Protein AF-A0A6F9ASM6-F1 (afdb_monomer_lite)

pLDDT: mean 94.68, std 4.52, range [62.25, 98.0]

Foldseek 3Di:
DDVLQVVVVVLCVLVLDPPPDPCNDPPHDSVVVLVVCQQLLSLQVSVCSVPNPLDDNVQADPCCVLPPVRSLSNNVSSLVSCCPVVVDDPVVDDHSVVSND

Secondary structure (DSSP, 8-state):
--HHHHHHHHHHHTTSS-TT-GGGSTT--HHHHHHHHTTSHHHHHHHHHHSTTSS-TTTS-S--TT-HHHHHHHHHHHHHHHHHTT---GGGSPPHHHHH-

Sequence (101 aa):
MEYWRQCALWLISCKVLPPNHRVTGDSAQVFDLAQTLRDGVLLCQLLNNLKPHTINLKEINLRPQMSQFLCLKNIRTFLYSCCEVFGMKKTDLFEAFDLFD

Radius of gyration: 13.33 Å; chains: 1; bounding box: 30×27×34 Å

Structure (mmCIF, N/CA/C/O backbone):
data_AF-A0A6F9ASM6-F1
#
_entry.id   AF-A0A6F9ASM6-F1
#
loop_
_atom_site.group_PDB
_atom_site.id
_atom_site.type_symbol
_atom_site.label_atom_id
_atom_site.label_alt_id
_atom_site.label_comp_id
_atom_site.label_asym_id
_atom_site.label_entity_id
_atom_site.label_seq_id
_atom_site.pdbx_PDB_ins_code
_atom_site.Cartn_x
_atom_site.Cartn_y
_atom_site.Cartn_z
_atom_site.occupancy
_atom_site.B_iso_or_equiv
_atom_site.auth_seq_id
_atom_site.auth_comp_id
_atom_site.auth_asym_id
_atom_site.auth_atom_id
_atom_site.pdbx_PDB_model_num
ATOM 1 N N . MET A 1 1 ? -4.731 -10.008 -19.736 1.00 62.25 1 MET A N 1
ATOM 2 C CA . MET A 1 1 ? -4.319 -8.817 -18.963 1.00 62.25 1 MET A CA 1
ATOM 3 C C . MET A 1 1 ? -4.229 -9.228 -17.509 1.00 62.25 1 MET A C 1
ATOM 5 O O . MET A 1 1 ? -5.195 -9.776 -17.002 1.00 62.25 1 MET A O 1
ATOM 9 N N . GLU A 1 2 ? -3.083 -9.036 -16.866 1.00 87.12 2 GLU A N 1
ATOM 10 C CA . GLU A 1 2 ? -2.901 -9.422 -15.465 1.00 87.12 2 GLU A CA 1
ATOM 11 C C . GLU A 1 2 ? -3.401 -8.296 -14.549 1.00 87.12 2 GLU A C 1
ATOM 13 O O . GLU A 1 2 ? -2.922 -7.164 -14.646 1.00 87.12 2 GLU A O 1
ATOM 18 N N . TYR A 1 3 ? -4.360 -8.585 -13.662 1.00 94.50 3 TYR A N 1
ATOM 19 C CA . TYR A 1 3 ? -4.972 -7.576 -12.783 1.00 94.50 3 TYR A CA 1
ATOM 20 C C . TYR A 1 3 ? -3.951 -6.833 -11.912 1.00 94.50 3 TYR A C 1
ATOM 22 O O . TYR A 1 3 ? -4.097 -5.636 -11.672 1.00 94.50 3 TYR A O 1
ATOM 30 N N . TRP A 1 4 ? -2.874 -7.503 -11.495 1.00 95.56 4 TRP A N 1
ATOM 31 C CA . TRP A 1 4 ? -1.823 -6.884 -10.687 1.00 95.56 4 TRP A CA 1
ATOM 32 C C . TRP A 1 4 ? -1.082 -5.763 -11.440 1.00 95.56 4 TRP A C 1
ATOM 34 O O . TRP A 1 4 ? -0.717 -4.761 -10.828 1.00 95.56 4 TRP A O 1
ATOM 44 N N . ARG A 1 5 ? -0.931 -5.862 -12.772 1.00 95.19 5 ARG A N 1
ATOM 45 C CA . ARG A 1 5 ? -0.327 -4.792 -13.588 1.00 95.19 5 ARG A CA 1
ATOM 46 C C . ARG A 1 5 ? -1.233 -3.568 -13.662 1.00 95.19 5 ARG A C 1
ATOM 48 O O . ARG A 1 5 ? -0.759 -2.442 -13.545 1.00 95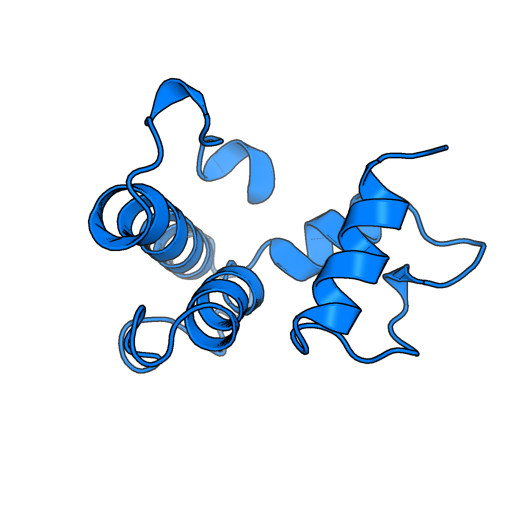.19 5 ARG A O 1
ATOM 55 N N . GLN A 1 6 ? -2.543 -3.776 -13.803 1.00 95.88 6 GLN A N 1
ATOM 56 C CA . GLN A 1 6 ? -3.516 -2.679 -13.749 1.00 95.88 6 GLN A CA 1
ATOM 57 C C . GLN A 1 6 ? -3.527 -2.018 -12.364 1.00 95.88 6 GLN A C 1
ATOM 59 O O . GLN A 1 6 ? -3.543 -0.793 -12.272 1.00 95.88 6 GLN A O 1
ATOM 64 N N . CYS A 1 7 ? -3.437 -2.818 -11.297 1.00 96.56 7 CYS A N 1
ATOM 65 C CA . CYS A 1 7 ? -3.301 -2.322 -9.929 1.00 96.56 7 CYS A CA 1
ATOM 66 C C . CYS A 1 7 ? -2.044 -1.451 -9.763 1.00 96.56 7 CYS A C 1
ATOM 68 O O . CYS A 1 7 ? -2.135 -0.335 -9.256 1.00 96.56 7 CYS A O 1
ATOM 70 N N . ALA A 1 8 ? -0.888 -1.896 -10.266 1.00 96.31 8 ALA A N 1
ATOM 71 C CA . ALA A 1 8 ? 0.349 -1.116 -10.221 1.00 96.31 8 ALA A CA 1
ATOM 72 C C . ALA A 1 8 ? 0.213 0.252 -10.922 1.00 96.31 8 ALA A C 1
ATOM 74 O O . ALA A 1 8 ? 0.625 1.274 -10.371 1.00 96.31 8 ALA A O 1
ATOM 75 N N . LEU A 1 9 ? -0.421 0.296 -12.099 1.00 95.94 9 LEU A N 1
ATOM 76 C CA . LEU A 1 9 ? -0.690 1.548 -12.820 1.00 95.94 9 LEU A CA 1
ATOM 77 C C . LEU A 1 9 ? -1.660 2.469 -12.066 1.00 95.94 9 LEU A C 1
ATOM 79 O O . LEU A 1 9 ? -1.487 3.692 -12.051 1.00 95.94 9 LEU A O 1
ATOM 83 N N . TRP A 1 10 ? -2.669 1.895 -11.412 1.00 97.12 10 TRP A N 1
ATOM 84 C CA . TRP A 1 10 ? -3.597 2.654 -10.580 1.00 97.12 10 TRP A CA 1
ATOM 85 C C . TRP A 1 10 ? -2.898 3.257 -9.354 1.00 97.12 10 TRP A C 1
ATOM 87 O O . TRP A 1 10 ? -3.070 4.442 -9.083 1.00 97.12 10 TRP A O 1
ATOM 97 N N . LEU A 1 11 ? -2.014 2.511 -8.684 1.00 97.50 11 LEU A N 1
ATOM 98 C CA . LEU A 1 11 ? -1.210 3.025 -7.565 1.00 97.50 11 LEU A CA 1
ATOM 99 C C . LEU A 1 11 ? -0.310 4.205 -7.968 1.00 97.50 11 LEU A C 1
ATOM 101 O O . LEU A 1 11 ? -0.113 5.131 -7.176 1.00 97.50 11 LEU A O 1
ATOM 105 N N . ILE A 1 12 ? 0.204 4.211 -9.202 1.00 97.00 12 ILE A N 1
ATOM 106 C CA . ILE A 1 12 ? 0.956 5.349 -9.757 1.00 97.00 12 ILE A CA 1
ATOM 107 C C . ILE A 1 12 ? 0.037 6.551 -9.967 1.00 97.00 12 ILE A C 1
ATOM 109 O O . ILE A 1 12 ? 0.372 7.670 -9.578 1.00 97.00 12 ILE A O 1
ATOM 113 N N . SER A 1 13 ? -1.154 6.321 -10.522 1.00 97.19 13 SER A N 1
ATOM 114 C CA . SER A 1 13 ? -2.164 7.367 -10.727 1.00 97.19 13 SER A CA 1
ATOM 115 C C . SER A 1 13 ? -2.639 7.971 -9.396 1.00 97.19 13 SER A C 1
ATOM 117 O O . SER A 1 13 ? -2.857 9.178 -9.298 1.00 97.19 13 SER A O 1
ATOM 119 N N . CYS A 1 14 ? -2.698 7.159 -8.338 1.00 97.25 14 CYS A N 1
ATOM 120 C CA . CYS A 1 14 ? -2.950 7.582 -6.962 1.00 97.25 14 CYS A CA 1
ATOM 121 C C . CYS A 1 14 ? -1.740 8.238 -6.276 1.00 97.25 14 CYS A C 1
ATOM 123 O O . CYS A 1 14 ? -1.838 8.565 -5.095 1.00 97.25 14 CYS A O 1
ATOM 125 N N . LYS A 1 15 ? -0.611 8.444 -6.969 1.00 96.62 15 LYS A N 1
ATOM 126 C CA . LYS A 1 15 ? 0.621 9.063 -6.440 1.00 96.62 15 LYS A CA 1
ATOM 127 C C . LYS A 1 15 ? 1.234 8.317 -5.245 1.00 96.62 15 LYS A C 1
ATOM 129 O O . LYS A 1 15 ? 1.872 8.932 -4.395 1.00 96.62 15 LYS A O 1
ATOM 134 N N . VAL A 1 16 ? 1.020 7.004 -5.165 1.00 96.19 16 VAL A N 1
ATOM 135 C CA . VAL A 1 16 ? 1.603 6.132 -4.127 1.00 96.19 16 VAL A CA 1
ATOM 136 C C . VAL A 1 16 ? 2.936 5.555 -4.595 1.00 96.19 16 VAL A C 1
ATOM 138 O O . VAL A 1 16 ? 3.867 5.410 -3.809 1.00 96.19 16 VAL A O 1
ATOM 141 N N . LEU A 1 17 ? 3.042 5.261 -5.893 1.00 96.19 17 LEU A N 1
ATOM 142 C CA . LEU A 1 17 ? 4.261 4.773 -6.531 1.00 96.19 17 LEU A CA 1
ATOM 143 C C . LEU A 1 17 ? 4.752 5.761 -7.596 1.00 96.19 17 LEU A C 1
ATOM 145 O O . LEU A 1 17 ? 3.934 6.379 -8.281 1.00 96.19 17 LEU A O 1
ATOM 149 N N . PRO A 1 18 ? 6.074 5.909 -7.782 1.00 95.25 18 PRO A N 1
ATOM 150 C CA . PRO A 1 18 ? 6.604 6.685 -8.893 1.00 95.25 18 PRO A CA 1
ATOM 151 C C . PRO A 1 18 ? 6.377 5.958 -10.236 1.00 95.25 18 PRO A C 1
ATOM 153 O O . PRO A 1 18 ? 6.385 4.727 -10.269 1.00 95.25 18 PRO A O 1
ATOM 156 N N . PRO A 1 19 ? 6.253 6.678 -11.368 1.00 92.56 19 PRO A N 1
ATOM 157 C CA . PRO A 1 19 ? 6.053 6.061 -12.687 1.00 92.56 19 PRO A CA 1
ATOM 158 C C . PRO A 1 19 ? 7.151 5.067 -13.100 1.00 92.56 19 PRO A C 1
ATOM 160 O O . PRO A 1 19 ? 6.872 4.053 -13.735 1.00 92.56 19 PRO A O 1
ATOM 163 N N . ASN A 1 20 ? 8.391 5.326 -12.676 1.00 92.56 20 ASN A N 1
ATOM 164 C CA . ASN A 1 20 ? 9.566 4.500 -12.979 1.00 92.56 20 ASN A CA 1
ATOM 165 C C . ASN A 1 20 ? 9.845 3.444 -11.890 1.00 92.56 20 ASN A C 1
ATOM 167 O O . ASN A 1 20 ? 10.988 3.034 -11.695 1.00 92.56 20 ASN A O 1
ATOM 171 N N . HIS A 1 21 ? 8.835 3.061 -11.103 1.00 94.75 21 HIS A N 1
ATOM 172 C CA . HIS A 1 21 ? 8.998 2.061 -10.050 1.00 94.75 21 HIS A CA 1
ATOM 173 C C . HIS A 1 21 ? 9.255 0.667 -10.640 1.00 94.75 21 HIS A C 1
ATOM 175 O O . HIS A 1 21 ? 8.643 0.296 -11.631 1.00 94.75 21 HIS A O 1
ATOM 181 N N . ARG A 1 22 ? 10.071 -0.168 -9.981 1.00 93.62 22 ARG A N 1
ATOM 182 C CA . ARG A 1 22 ? 10.434 -1.520 -10.468 1.00 93.62 22 ARG A CA 1
ATOM 183 C C . ARG A 1 22 ? 9.247 -2.411 -10.870 1.00 93.62 22 ARG A C 1
ATOM 185 O O . ARG A 1 22 ? 9.399 -3.266 -11.728 1.00 93.62 22 ARG A O 1
ATOM 192 N N . VAL A 1 23 ? 8.072 -2.194 -10.273 1.00 94.62 23 VAL A N 1
ATOM 193 C CA . VAL A 1 23 ? 6.843 -2.970 -10.535 1.00 94.62 23 VAL A CA 1
ATOM 194 C C . VAL A 1 23 ? 6.227 -2.696 -11.912 1.00 94.62 23 VAL A C 1
ATOM 196 O O . VAL A 1 23 ? 5.345 -3.438 -12.329 1.00 94.62 23 VAL A O 1
ATOM 199 N N . THR A 1 24 ? 6.655 -1.636 -12.6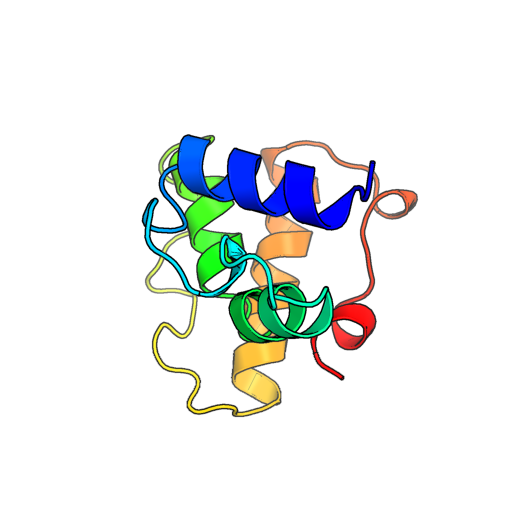08 1.00 92.44 24 THR A N 1
ATOM 200 C CA . THR A 1 24 ? 6.235 -1.345 -13.988 1.00 92.44 24 THR A CA 1
ATOM 201 C C . THR A 1 24 ? 7.166 -1.942 -15.035 1.00 92.44 24 THR A C 1
ATOM 203 O O . THR A 1 24 ? 6.845 -1.882 -16.218 1.00 92.44 24 THR A O 1
ATOM 206 N N . GLY A 1 25 ? 8.294 -2.530 -14.622 1.00 91.88 25 GLY A N 1
ATOM 207 C CA . GLY A 1 25 ? 9.231 -3.172 -15.537 1.00 91.88 25 GLY A CA 1
ATOM 208 C C . GLY A 1 25 ? 8.624 -4.388 -16.239 1.00 91.88 25 GLY A C 1
ATOM 209 O O . GLY A 1 25 ? 7.750 -5.074 -15.705 1.00 91.88 25 GLY A O 1
ATOM 210 N N . ASP A 1 26 ? 9.124 -4.699 -17.434 1.00 91.31 26 ASP A N 1
ATOM 211 C CA . ASP A 1 26 ? 8.636 -5.840 -18.217 1.00 91.31 26 ASP A CA 1
ATOM 212 C C . ASP A 1 26 ? 8.834 -7.171 -17.478 1.00 91.31 26 ASP A C 1
ATOM 214 O O . ASP A 1 26 ? 7.941 -8.021 -17.479 1.00 91.31 26 ASP A O 1
ATOM 218 N N . SER A 1 27 ? 9.959 -7.304 -16.767 1.00 93.62 27 SER A N 1
ATOM 219 C CA . SER A 1 27 ? 10.317 -8.472 -15.955 1.00 93.62 27 SER A CA 1
ATOM 220 C C . SER A 1 27 ? 9.678 -8.499 -14.563 1.00 93.62 27 SER A C 1
ATOM 222 O O . SER A 1 27 ? 9.969 -9.414 -13.796 1.00 93.62 27 SER A O 1
ATOM 224 N N . ALA A 1 28 ? 8.871 -7.497 -14.202 1.00 95.50 28 ALA A N 1
ATOM 225 C CA . ALA A 1 28 ? 8.240 -7.446 -12.891 1.00 95.50 28 ALA A CA 1
ATOM 226 C C . ALA A 1 28 ? 7.221 -8.577 -12.727 1.00 95.50 28 ALA A C 1
ATOM 228 O O . ALA A 1 28 ? 6.503 -8.944 -13.664 1.00 95.50 28 ALA A O 1
ATOM 229 N N . GLN A 1 29 ? 7.137 -9.097 -11.508 1.00 95.69 29 GLN A N 1
ATOM 230 C CA . GLN A 1 29 ? 6.200 -10.138 -11.122 1.00 95.69 29 GLN A CA 1
ATOM 231 C C . GLN A 1 29 ? 5.218 -9.613 -10.072 1.00 95.69 29 GLN A C 1
ATOM 233 O O . GLN A 1 29 ? 5.473 -8.632 -9.373 1.00 95.69 29 GLN A O 1
ATOM 238 N N . VAL A 1 30 ? 4.103 -10.326 -9.894 1.00 94.81 30 VAL A N 1
ATOM 239 C CA . VAL A 1 30 ? 3.125 -10.027 -8.833 1.00 94.81 30 VAL A CA 1
ATOM 240 C C . VAL A 1 30 ? 3.774 -9.967 -7.444 1.00 94.81 30 VAL A C 1
ATOM 242 O O . VAL A 1 30 ? 3.383 -9.152 -6.610 1.00 94.81 30 VAL A O 1
ATOM 245 N N . PHE A 1 31 ? 4.817 -10.772 -7.221 1.00 95.06 31 PHE A N 1
ATOM 246 C CA . PHE A 1 31 ? 5.577 -10.782 -5.977 1.00 95.06 31 PHE A CA 1
ATOM 247 C C . PHE A 1 31 ? 6.281 -9.447 -5.706 1.00 95.06 31 PHE A C 1
ATOM 249 O O . PHE A 1 31 ? 6.294 -8.997 -4.564 1.00 95.06 31 PHE A O 1
ATOM 256 N N . ASP A 1 32 ? 6.798 -8.758 -6.728 1.00 96.06 32 ASP A N 1
ATOM 257 C CA . ASP A 1 32 ? 7.434 -7.446 -6.552 1.00 96.06 32 ASP A CA 1
ATOM 258 C C . ASP A 1 32 ? 6.441 -6.403 -6.038 1.00 96.06 32 ASP A C 1
ATOM 260 O O . ASP A 1 32 ? 6.781 -5.589 -5.174 1.00 96.06 32 ASP A O 1
ATOM 264 N N . LEU A 1 33 ? 5.206 -6.442 -6.555 1.00 96.50 33 LEU A N 1
ATOM 265 C CA . LEU A 1 33 ? 4.119 -5.583 -6.095 1.00 96.50 33 LEU A CA 1
ATOM 266 C C . LEU A 1 33 ? 3.719 -5.930 -4.658 1.00 96.50 33 LEU A C 1
ATOM 268 O O . LEU A 1 33 ? 3.620 -5.028 -3.827 1.00 96.50 33 LEU A O 1
ATOM 272 N N . ALA A 1 34 ? 3.541 -7.219 -4.357 1.00 96.19 34 ALA A N 1
ATOM 273 C CA . ALA A 1 34 ? 3.219 -7.682 -3.011 1.00 96.19 34 ALA A CA 1
ATOM 274 C C . ALA A 1 34 ? 4.287 -7.232 -2.002 1.00 96.19 34 ALA A C 1
ATOM 276 O O . ALA A 1 34 ? 3.951 -6.588 -1.013 1.00 96.19 34 ALA A O 1
ATOM 277 N N . GLN A 1 35 ? 5.577 -7.438 -2.298 1.00 95.19 35 GLN A N 1
ATOM 278 C CA . GLN A 1 35 ? 6.685 -6.990 -1.444 1.00 95.19 35 GLN A CA 1
ATOM 279 C C . GLN A 1 35 ? 6.697 -5.473 -1.238 1.00 95.19 35 GLN A C 1
ATOM 281 O O . GLN A 1 35 ? 7.039 -4.999 -0.160 1.00 95.19 35 GLN A O 1
ATOM 286 N N . THR A 1 36 ? 6.318 -4.701 -2.254 1.00 96.06 36 THR A N 1
ATOM 287 C CA . THR A 1 36 ? 6.222 -3.242 -2.147 1.00 96.06 36 THR A CA 1
ATOM 288 C C . THR A 1 36 ? 5.075 -2.784 -1.239 1.00 96.06 36 THR A C 1
ATOM 290 O O . THR A 1 36 ? 5.194 -1.737 -0.612 1.00 96.06 36 THR A O 1
ATOM 293 N N . LEU A 1 37 ? 3.989 -3.552 -1.126 1.00 97.06 37 LEU A N 1
ATOM 294 C CA . LEU A 1 37 ? 2.842 -3.236 -0.261 1.00 97.06 37 LEU A CA 1
ATOM 295 C C . LEU A 1 37 ? 2.906 -3.912 1.120 1.00 97.06 37 LEU A C 1
ATOM 297 O O . LEU A 1 37 ? 2.165 -3.531 2.026 1.00 97.06 37 LEU A O 1
ATOM 301 N N . ARG A 1 38 ? 3.798 -4.895 1.280 1.00 96.94 38 ARG A N 1
ATOM 302 C CA . ARG A 1 38 ? 3.909 -5.816 2.421 1.00 96.94 38 ARG A CA 1
ATOM 303 C C . ARG A 1 38 ? 4.050 -5.150 3.787 1.00 96.94 38 ARG A C 1
ATOM 305 O O . ARG A 1 38 ? 3.651 -5.716 4.798 1.00 96.94 38 ARG A O 1
ATOM 312 N N . ASP A 1 39 ? 4.637 -3.962 3.848 1.00 95.81 39 ASP A N 1
ATOM 313 C CA . ASP A 1 39 ? 4.847 -3.248 5.108 1.00 95.81 39 ASP A CA 1
ATOM 314 C C . ASP A 1 39 ? 3.646 -2.383 5.544 1.00 95.81 39 ASP A C 1
ATOM 316 O O . ASP A 1 39 ? 3.657 -1.783 6.625 1.00 95.81 39 ASP A O 1
ATOM 320 N N . GLY A 1 40 ? 2.610 -2.312 4.700 1.00 96.62 40 GLY A N 1
ATOM 321 C CA . GLY A 1 40 ? 1.378 -1.562 4.918 1.00 96.62 40 GLY A CA 1
ATOM 322 C C . GLY A 1 40 ? 1.512 -0.036 4.842 1.00 96.62 40 GLY A C 1
ATOM 323 O O . GLY A 1 40 ? 0.497 0.657 4.922 1.00 96.62 40 GLY A O 1
ATOM 324 N N . VAL A 1 41 ? 2.717 0.521 4.671 1.00 96.88 41 VAL A N 1
ATOM 325 C CA . VAL A 1 41 ? 2.933 1.979 4.674 1.00 96.88 41 VAL A CA 1
ATOM 326 C C . VAL A 1 41 ? 2.289 2.616 3.449 1.00 96.88 41 VAL A C 1
ATOM 328 O O . VAL A 1 41 ? 1.522 3.574 3.576 1.00 96.88 41 VAL A O 1
ATOM 331 N N . LEU A 1 42 ? 2.549 2.054 2.268 1.00 96.81 42 LEU A N 1
ATOM 332 C CA . LEU A 1 42 ? 1.993 2.554 1.009 1.00 96.81 42 LEU A CA 1
ATOM 333 C C . LEU A 1 42 ? 0.468 2.423 0.950 1.00 96.81 42 LEU A C 1
ATOM 335 O O . LEU A 1 42 ? -0.202 3.292 0.397 1.00 96.81 42 LEU A O 1
ATOM 339 N N . LEU A 1 43 ? -0.094 1.388 1.576 1.00 97.81 43 LEU A N 1
ATOM 340 C CA . LEU A 1 43 ? -1.542 1.223 1.698 1.00 97.81 43 LEU A CA 1
ATOM 341 C C . LEU A 1 43 ? -2.168 2.337 2.545 1.00 97.81 43 LEU A C 1
ATOM 343 O O . LEU A 1 43 ? -3.191 2.910 2.177 1.00 97.81 43 LEU A O 1
ATOM 347 N N . CYS A 1 44 ? -1.529 2.712 3.653 1.00 97.50 44 CYS A N 1
ATOM 348 C CA . CYS A 1 44 ? -2.003 3.828 4.468 1.00 97.50 44 CYS A CA 1
ATOM 349 C C . CYS A 1 44 ? -1.893 5.171 3.723 1.00 97.50 44 CYS A C 1
ATOM 351 O O . CYS A 1 44 ? -2.784 6.017 3.814 1.00 97.50 44 CYS A O 1
ATOM 353 N N . GLN A 1 45 ? -0.815 5.365 2.957 1.00 96.50 45 GLN A N 1
ATOM 354 C CA . GLN A 1 45 ? -0.634 6.549 2.112 1.00 96.50 45 GLN A CA 1
ATOM 355 C C . GLN A 1 45 ? -1.672 6.623 0.988 1.00 96.50 45 GLN A C 1
ATOM 357 O O . GLN A 1 45 ? -2.198 7.702 0.727 1.00 96.50 45 GLN A O 1
ATOM 362 N N . LEU A 1 46 ? -2.020 5.487 0.378 1.00 97.75 46 LEU A N 1
ATOM 363 C CA . LEU A 1 46 ? -3.068 5.397 -0.635 1.00 97.75 46 LEU A CA 1
ATOM 364 C C . LEU A 1 46 ? -4.381 5.997 -0.131 1.00 97.75 46 LEU A C 1
ATOM 366 O O . LEU A 1 46 ? -4.952 6.857 -0.800 1.00 97.75 46 LEU A O 1
ATOM 370 N N . LEU A 1 47 ? -4.837 5.598 1.060 1.00 97.50 47 LEU A N 1
ATOM 371 C CA . LEU A 1 47 ? -6.092 6.118 1.608 1.00 97.50 47 LEU A CA 1
ATOM 372 C C . LEU A 1 47 ? -6.039 7.629 1.839 1.00 97.50 47 LEU A C 1
ATOM 374 O O . LEU A 1 47 ? -7.009 8.319 1.539 1.00 97.50 47 LEU A O 1
ATOM 378 N N . ASN A 1 48 ? -4.900 8.154 2.295 1.00 96.75 48 ASN A N 1
ATOM 379 C CA . ASN A 1 48 ? -4.703 9.596 2.452 1.00 96.75 48 ASN A CA 1
ATOM 380 C C . ASN A 1 48 ? -4.680 10.358 1.121 1.00 96.75 48 ASN A C 1
ATOM 382 O O . ASN A 1 48 ? -5.126 11.504 1.076 1.00 96.75 48 ASN A O 1
ATOM 386 N N . ASN A 1 49 ? -4.192 9.736 0.047 1.00 96.56 49 ASN A N 1
ATOM 387 C CA . ASN A 1 49 ? -4.212 10.331 -1.288 1.00 96.56 49 ASN A CA 1
ATOM 388 C C . ASN A 1 49 ? -5.622 10.333 -1.895 1.00 96.56 49 ASN A C 1
ATOM 390 O O . ASN A 1 49 ? -5.967 11.261 -2.623 1.00 96.56 49 ASN A O 1
ATOM 394 N N . LEU A 1 50 ? -6.438 9.318 -1.593 1.00 96.44 50 LEU A N 1
ATOM 395 C CA . LEU A 1 50 ? -7.837 9.250 -2.027 1.00 96.44 50 LEU A CA 1
ATOM 396 C C . LEU A 1 50 ? -8.728 10.206 -1.229 1.00 96.44 50 LEU A C 1
ATOM 398 O O . LEU A 1 50 ? -9.586 10.882 -1.794 1.00 96.44 50 LEU A O 1
ATOM 402 N N . LYS A 1 51 ? -8.523 10.266 0.087 1.00 95.81 51 LYS A N 1
ATOM 403 C CA . LYS A 1 51 ? -9.247 11.146 0.998 1.00 95.81 51 LYS A CA 1
ATOM 404 C C . LYS A 1 51 ? -8.274 11.707 2.041 1.00 95.81 51 LYS A C 1
ATOM 406 O O . LYS A 1 51 ? -7.797 10.949 2.892 1.00 95.81 51 LYS A O 1
ATOM 411 N N . PRO A 1 52 ? -7.993 13.023 2.012 1.00 94.94 52 PRO A N 1
ATOM 412 C CA . PRO A 1 52 ? -7.080 13.649 2.958 1.00 94.94 52 PRO A CA 1
ATOM 413 C C . PRO A 1 52 ? -7.463 13.368 4.413 1.00 94.94 52 PRO A C 1
ATOM 415 O O . PRO A 1 52 ? -8.643 13.342 4.756 1.00 94.94 52 PRO A O 1
ATOM 418 N N . HIS A 1 53 ? -6.451 13.201 5.267 1.00 92.50 53 HIS A N 1
ATOM 419 C CA . HIS A 1 53 ? -6.605 12.993 6.713 1.00 92.50 53 HIS A CA 1
ATOM 420 C C . HIS A 1 53 ? -7.381 11.725 7.118 1.00 92.50 53 HIS A C 1
ATOM 422 O O . HIS A 1 53 ? -7.908 11.667 8.226 1.00 92.50 53 HIS A O 1
ATOM 428 N N . THR A 1 54 ? -7.428 10.698 6.263 1.00 95.25 54 THR A N 1
ATOM 429 C CA . THR A 1 54 ? -8.041 9.403 6.612 1.00 95.25 54 THR A CA 1
ATOM 430 C C . THR A 1 54 ? -7.238 8.665 7.684 1.00 95.25 54 THR A C 1
ATOM 432 O O . THR A 1 54 ? -7.808 8.154 8.643 1.00 95.25 54 THR A O 1
ATOM 435 N N . ILE A 1 55 ? -5.914 8.612 7.533 1.00 95.50 55 ILE A N 1
ATOM 436 C CA . ILE A 1 55 ? -5.002 7.975 8.484 1.00 95.50 55 ILE A CA 1
ATOM 437 C C . ILE A 1 55 ? -3.999 9.014 8.970 1.00 95.50 55 ILE A C 1
ATOM 439 O O . ILE A 1 55 ? -3.288 9.645 8.182 1.00 95.50 55 ILE A O 1
ATOM 443 N N . ASN A 1 56 ? -3.879 9.156 10.286 1.00 91.81 56 ASN A N 1
ATOM 444 C CA . ASN A 1 56 ? -2.815 9.944 10.882 1.00 91.81 56 ASN A CA 1
ATOM 445 C C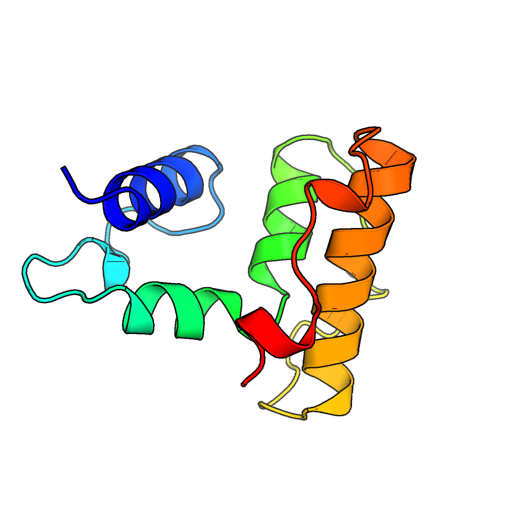 . ASN A 1 56 ? -1.475 9.218 10.693 1.00 91.81 56 ASN A C 1
ATOM 447 O O . ASN A 1 56 ? -1.215 8.194 11.320 1.00 91.81 56 ASN A O 1
ATOM 451 N N . LEU A 1 57 ? -0.588 9.756 9.851 1.00 87.50 57 LEU A N 1
ATOM 452 C CA . LEU A 1 57 ? 0.704 9.121 9.558 1.00 87.50 57 LEU A CA 1
ATOM 453 C C . LEU A 1 57 ? 1.623 8.986 10.790 1.00 87.50 57 LEU A C 1
ATOM 455 O O . LEU A 1 57 ? 2.603 8.252 10.730 1.00 87.50 57 LEU A O 1
ATOM 459 N N . LYS A 1 58 ? 1.311 9.659 11.908 1.00 87.00 58 LYS A N 1
ATOM 460 C CA . LYS A 1 58 ? 2.006 9.473 13.193 1.00 87.00 58 LYS A CA 1
ATOM 461 C C . LYS A 1 58 ? 1.622 8.172 13.909 1.00 87.00 58 LYS A C 1
ATOM 463 O O . LYS A 1 58 ? 2.332 7.755 14.817 1.00 87.00 58 LYS A O 1
ATOM 468 N N . GLU A 1 59 ? 0.507 7.549 13.534 1.00 86.94 59 GLU A N 1
ATOM 469 C CA . GLU A 1 59 ? -0.000 6.316 14.155 1.00 86.94 59 GLU A CA 1
ATOM 470 C C . GLU A 1 59 ? 0.514 5.045 13.465 1.00 86.94 59 GLU A C 1
ATOM 472 O O . GLU A 1 59 ? 0.451 3.955 14.048 1.00 86.94 59 GLU A O 1
ATOM 477 N N . ILE A 1 60 ? 1.063 5.194 12.255 1.00 92.94 60 ILE A N 1
ATOM 478 C CA . ILE A 1 60 ? 1.692 4.116 11.491 1.00 92.94 60 ILE A CA 1
ATOM 479 C C . ILE A 1 60 ? 3.214 4.161 11.627 1.00 92.94 60 ILE A C 1
ATOM 481 O O . ILE A 1 60 ? 3.825 5.201 11.870 1.00 92.94 60 ILE A O 1
ATOM 485 N N . ASN A 1 61 ? 3.848 3.015 11.415 1.00 93.06 61 ASN A N 1
ATOM 486 C CA . ASN A 1 61 ? 5.296 2.892 11.446 1.00 93.06 61 ASN A CA 1
ATOM 487 C C . ASN A 1 61 ? 5.853 3.085 10.037 1.00 93.06 61 ASN A C 1
ATOM 489 O O . ASN A 1 61 ? 5.839 2.149 9.245 1.00 93.06 61 ASN A O 1
ATOM 493 N N . LEU A 1 62 ? 6.371 4.280 9.736 1.00 90.81 62 LEU A N 1
ATOM 494 C CA . LEU A 1 62 ? 6.950 4.612 8.421 1.00 90.81 62 LEU A CA 1
ATOM 495 C C . LEU A 1 62 ? 8.255 3.864 8.109 1.00 90.81 62 LEU A C 1
ATOM 497 O O . LEU A 1 62 ? 8.690 3.823 6.963 1.00 90.81 62 LEU A O 1
ATOM 501 N N . ARG A 1 63 ? 8.915 3.316 9.134 1.00 90.38 63 ARG A N 1
ATOM 502 C CA . ARG A 1 63 ? 10.138 2.516 9.005 1.00 90.38 63 ARG A CA 1
ATOM 503 C C . ARG A 1 63 ? 10.002 1.247 9.842 1.00 90.38 63 ARG A C 1
ATOM 505 O O . ARG A 1 63 ? 10.628 1.151 10.894 1.00 90.38 63 ARG A O 1
ATOM 512 N N . PRO A 1 64 ? 9.174 0.284 9.414 1.00 83.38 64 PRO A N 1
ATOM 513 C CA . PRO A 1 64 ? 8.904 -0.905 10.209 1.00 83.38 64 PRO A CA 1
ATOM 514 C C . PRO A 1 64 ? 10.087 -1.886 10.236 1.00 83.38 64 PRO A C 1
ATOM 516 O O . PRO A 1 64 ? 10.052 -2.824 11.020 1.00 83.38 64 PRO A O 1
ATOM 519 N N . GLN A 1 65 ? 11.134 -1.680 9.418 1.00 88.44 65 GLN A N 1
ATOM 520 C CA . GLN A 1 65 ? 12.349 -2.516 9.367 1.00 88.44 65 GLN A CA 1
ATOM 521 C C . GLN A 1 65 ? 12.044 -4.019 9.219 1.00 88.44 65 GLN A C 1
ATOM 523 O O . GLN A 1 65 ? 12.735 -4.857 9.789 1.00 88.44 65 GLN A O 1
ATOM 528 N N . MET A 1 66 ? 10.979 -4.359 8.481 1.00 80.06 66 MET A N 1
ATOM 529 C CA . MET A 1 66 ? 10.462 -5.730 8.340 1.00 80.06 66 MET A CA 1
ATOM 530 C C . MET A 1 66 ? 10.055 -6.403 9.663 1.00 80.06 66 MET A C 1
ATOM 532 O O . MET A 1 66 ? 9.896 -7.620 9.725 1.00 80.06 66 MET A O 1
ATOM 536 N N . SER A 1 67 ? 9.830 -5.627 10.726 1.00 93.50 67 SER A N 1
ATOM 537 C CA . SER A 1 67 ? 9.238 -6.134 11.958 1.00 93.50 67 SER A CA 1
ATOM 538 C C . SER A 1 67 ? 7.808 -6.590 11.694 1.00 93.50 67 SER A C 1
ATOM 540 O O . SER A 1 67 ? 6.937 -5.777 11.377 1.00 93.50 67 SER A O 1
ATOM 542 N N . GLN A 1 68 ? 7.555 -7.883 11.901 1.00 94.00 68 GLN A N 1
ATOM 543 C CA . GLN A 1 68 ? 6.230 -8.485 11.759 1.00 94.00 68 GLN A CA 1
ATOM 544 C C . GLN A 1 68 ? 5.152 -7.701 12.512 1.00 94.00 68 GLN A C 1
ATOM 546 O O . GLN A 1 68 ? 4.105 -7.384 11.952 1.00 94.00 68 GLN A O 1
ATOM 551 N N . PHE A 1 69 ? 5.420 -7.335 13.767 1.00 95.50 69 PHE A N 1
ATOM 552 C CA . PHE A 1 69 ? 4.464 -6.595 14.587 1.00 95.50 69 PHE A CA 1
ATOM 553 C C . PHE A 1 69 ? 4.126 -5.221 13.986 1.00 95.50 69 PHE A C 1
ATOM 555 O O . PHE A 1 69 ? 2.957 -4.837 13.940 1.00 95.50 69 PHE A O 1
ATOM 562 N N . LEU A 1 70 ? 5.130 -4.489 13.493 1.00 95.94 70 LEU A N 1
ATOM 563 C CA . LEU A 1 70 ? 4.935 -3.146 12.940 1.00 95.94 70 LEU A CA 1
ATOM 564 C C . LEU A 1 70 ? 4.251 -3.183 11.567 1.00 95.94 70 LEU A C 1
ATOM 566 O O . LEU A 1 70 ? 3.344 -2.382 11.336 1.00 95.94 70 LEU A O 1
ATOM 570 N N . CYS A 1 71 ? 4.627 -4.125 10.696 1.00 96.75 71 CYS A N 1
ATOM 571 C CA . CYS A 1 71 ? 3.987 -4.316 9.393 1.00 96.75 71 CYS A CA 1
ATOM 572 C C . CYS A 1 71 ? 2.514 -4.714 9.555 1.00 96.75 71 CYS A C 1
ATOM 574 O O . CYS A 1 71 ? 1.633 -4.063 8.996 1.00 96.75 71 CYS A O 1
ATOM 576 N N . LEU A 1 72 ? 2.219 -5.715 10.394 1.00 97.00 72 LEU A N 1
ATOM 577 C CA . LEU A 1 72 ? 0.840 -6.137 10.656 1.00 97.00 72 LEU A CA 1
ATOM 578 C C . LEU A 1 72 ? 0.006 -5.020 11.288 1.00 97.00 72 LEU A C 1
ATOM 580 O O . LEU A 1 72 ? -1.173 -4.887 10.960 1.00 97.00 72 LEU A O 1
ATOM 584 N N . LYS A 1 73 ? 0.595 -4.196 12.167 1.00 96.56 73 LYS A N 1
ATOM 585 C CA . LYS A 1 73 ? -0.085 -3.010 12.705 1.00 96.56 73 LYS A CA 1
ATOM 586 C C . LYS A 1 73 ? -0.491 -2.056 11.579 1.00 96.56 73 LYS A C 1
ATOM 588 O O . LYS A 1 73 ? -1.652 -1.669 11.530 1.00 96.56 73 LYS A O 1
ATOM 593 N N . ASN A 1 74 ? 0.423 -1.722 10.667 1.00 97.56 74 ASN A N 1
ATOM 594 C CA . ASN A 1 74 ? 0.131 -0.829 9.542 1.00 97.56 74 ASN A CA 1
ATOM 595 C C . ASN A 1 74 ? -0.969 -1.396 8.627 1.00 97.56 74 ASN A C 1
ATOM 597 O O . ASN A 1 74 ? -1.919 -0.687 8.301 1.00 97.56 74 ASN A O 1
ATOM 601 N N . ILE A 1 75 ? -0.876 -2.678 8.253 1.00 97.94 75 ILE A N 1
ATOM 602 C CA . ILE A 1 75 ? -1.879 -3.341 7.402 1.00 97.94 75 ILE A CA 1
ATOM 603 C C . ILE A 1 75 ? -3.255 -3.319 8.079 1.00 97.94 75 ILE A C 1
ATOM 605 O O . ILE A 1 75 ? -4.250 -2.961 7.453 1.00 97.94 75 ILE A O 1
ATOM 609 N N . ARG A 1 76 ? -3.328 -3.634 9.377 1.00 97.31 76 ARG A N 1
ATOM 610 C CA . ARG A 1 76 ? -4.588 -3.585 10.135 1.00 97.31 76 ARG A CA 1
ATOM 611 C C . ARG A 1 76 ? -5.171 -2.177 10.206 1.00 97.31 76 ARG A C 1
ATOM 613 O O . ARG A 1 76 ? -6.383 -2.038 10.082 1.00 97.31 76 ARG A O 1
ATOM 620 N N . THR A 1 77 ? -4.337 -1.147 10.361 1.00 97.69 77 THR A N 1
ATOM 621 C CA . THR A 1 77 ? -4.790 0.252 10.307 1.00 97.69 77 THR A CA 1
ATOM 622 C C . THR A 1 77 ? -5.432 0.571 8.958 1.00 97.69 77 THR A C 1
ATOM 624 O O . THR A 1 77 ? -6.520 1.140 8.927 1.00 97.69 77 THR A O 1
ATOM 627 N N . PHE A 1 78 ? -4.815 0.150 7.849 1.00 97.94 78 PHE A N 1
ATOM 628 C CA . PHE A 1 78 ? -5.402 0.292 6.515 1.00 97.94 78 PHE A CA 1
ATOM 629 C C . PHE A 1 78 ? -6.773 -0.398 6.411 1.00 97.94 78 PHE A C 1
ATOM 631 O O . PHE A 1 78 ? -7.754 0.246 6.043 1.00 97.94 78 PHE A O 1
ATOM 638 N N . LEU A 1 79 ? -6.858 -1.679 6.787 1.00 98.00 79 LEU A N 1
ATOM 639 C CA . LEU A 1 79 ? -8.097 -2.465 6.707 1.00 98.00 79 LEU A CA 1
ATOM 640 C C . LEU A 1 79 ? -9.223 -1.858 7.559 1.00 98.00 79 LEU A C 1
ATOM 642 O O . LEU A 1 79 ? -10.373 -1.789 7.123 1.00 98.00 79 LEU A O 1
ATOM 646 N N . TYR A 1 80 ? -8.884 -1.373 8.755 1.00 97.12 80 TYR A N 1
ATOM 647 C CA . TYR A 1 80 ? -9.820 -0.677 9.634 1.00 97.12 80 TYR A CA 1
ATOM 648 C C . TYR A 1 80 ? -10.361 0.600 8.981 1.00 97.12 80 TYR A C 1
ATOM 650 O O . TYR A 1 80 ? -11.574 0.789 8.905 1.00 97.12 80 TYR A O 1
ATOM 658 N N . SER A 1 81 ? -9.485 1.447 8.434 1.00 97.44 81 SER A N 1
ATOM 659 C CA . SER A 1 81 ? -9.902 2.674 7.750 1.00 97.44 81 SER A CA 1
ATOM 660 C C . SER A 1 81 ? -10.734 2.408 6.493 1.00 97.44 81 SER A C 1
ATOM 662 O O . SER A 1 81 ? -11.643 3.186 6.202 1.00 97.44 81 SER A O 1
ATOM 664 N N . CYS A 1 82 ? -10.492 1.310 5.770 1.00 97.94 82 CYS A N 1
ATOM 665 C CA . CYS A 1 82 ? -11.349 0.893 4.656 1.00 97.94 82 CYS A CA 1
ATOM 666 C C . CYS A 1 82 ? -12.797 0.625 5.105 1.00 97.94 82 CYS A C 1
ATOM 668 O O . CYS A 1 82 ? -13.734 1.019 4.409 1.00 97.94 82 CYS A O 1
ATOM 670 N N . CYS A 1 83 ? -12.995 0.015 6.277 1.00 97.12 83 CYS A N 1
ATOM 671 C CA . CYS A 1 83 ? -14.333 -0.175 6.844 1.00 97.12 83 CYS A CA 1
ATOM 672 C C . CYS A 1 83 ? -14.936 1.159 7.300 1.00 97.12 83 CYS A C 1
ATOM 674 O O . CYS A 1 83 ? -15.999 1.554 6.832 1.00 97.12 83 CYS A O 1
ATOM 676 N N . 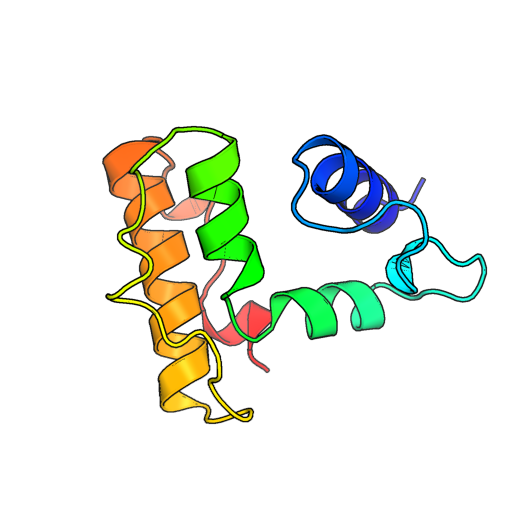GLU A 1 84 ? -14.242 1.870 8.189 1.00 96.56 84 GLU A N 1
ATOM 677 C CA . GLU A 1 84 ? -14.822 3.008 8.911 1.00 96.56 84 GLU A CA 1
ATOM 678 C C . GLU A 1 84 ? -14.986 4.259 8.044 1.00 96.56 84 GLU A C 1
ATOM 680 O O . GLU A 1 84 ? -15.954 5.002 8.188 1.00 96.56 84 GLU A O 1
ATOM 685 N N . VAL A 1 85 ? -14.034 4.519 7.143 1.00 96.88 85 VAL A N 1
ATOM 686 C CA . VAL A 1 85 ? -13.993 5.770 6.370 1.00 96.88 85 VAL A CA 1
ATOM 687 C C . VAL A 1 85 ? -14.529 5.586 4.954 1.00 96.88 85 VAL A C 1
ATOM 689 O O . VAL A 1 85 ? -15.134 6.516 4.413 1.00 96.88 85 VAL A O 1
ATOM 692 N N . PHE A 1 86 ? -14.308 4.410 4.358 1.00 96.69 86 PHE A N 1
ATOM 693 C CA . PHE A 1 86 ? -14.730 4.092 2.989 1.00 96.69 86 PHE A CA 1
ATOM 694 C C . PHE A 1 86 ? -15.961 3.175 2.926 1.00 96.69 86 PHE A C 1
ATOM 696 O O . PHE A 1 86 ? -16.480 2.950 1.835 1.00 96.69 86 PHE A O 1
ATOM 703 N N . GLY A 1 87 ? -16.467 2.683 4.063 1.00 96.88 87 GLY A N 1
ATOM 704 C CA . GLY A 1 87 ? -17.707 1.903 4.125 1.00 96.88 87 GLY A CA 1
ATOM 705 C C . GLY A 1 87 ? -17.610 0.519 3.481 1.00 96.88 87 GLY A C 1
ATOM 706 O O . GLY A 1 87 ? -18.633 -0.041 3.081 1.00 96.88 87 GLY A O 1
ATOM 707 N N . MET A 1 88 ? -16.400 -0.029 3.336 1.00 97.62 88 MET A N 1
ATOM 708 C CA . MET A 1 88 ? -16.206 -1.356 2.751 1.00 97.62 88 MET A CA 1
ATOM 709 C C . MET A 1 88 ? -16.705 -2.452 3.695 1.00 97.62 88 MET A C 1
ATOM 711 O O . MET A 1 88 ? -16.570 -2.359 4.917 1.00 97.62 88 MET A O 1
ATOM 715 N N . LYS A 1 89 ? -17.260 -3.528 3.130 1.00 97.25 89 LYS A N 1
ATOM 716 C CA . LYS A 1 89 ? -17.651 -4.701 3.915 1.00 97.25 89 LYS A CA 1
ATOM 717 C C . LYS A 1 89 ? -16.411 -5.508 4.272 1.00 97.25 89 LYS A C 1
ATOM 719 O O . LYS A 1 89 ? -15.525 -5.686 3.445 1.00 97.25 89 LYS A O 1
ATOM 724 N N . LYS A 1 90 ? -16.402 -6.097 5.470 1.00 93.50 90 LYS A N 1
ATOM 725 C CA . LYS A 1 90 ? -15.315 -6.988 5.912 1.00 93.50 90 LYS A CA 1
ATOM 726 C C . LYS A 1 90 ? -15.084 -8.173 4.969 1.00 93.50 90 LYS A C 1
ATOM 728 O O . LYS A 1 90 ? -13.956 -8.610 4.834 1.00 93.50 90 LYS A O 1
ATOM 733 N N . THR A 1 91 ? -16.131 -8.661 4.301 1.00 96.25 91 THR A N 1
ATOM 734 C CA . THR A 1 91 ? -16.047 -9.760 3.322 1.00 96.25 91 THR A CA 1
ATOM 735 C C . THR A 1 91 ? -15.289 -9.400 2.049 1.00 96.25 91 THR A C 1
ATOM 737 O O . THR A 1 91 ? -14.873 -10.299 1.329 1.00 96.25 91 THR A O 1
ATOM 740 N N . ASP A 1 92 ? -15.134 -8.105 1.765 1.00 95.75 92 ASP A N 1
ATOM 741 C CA . ASP A 1 92 ? -14.441 -7.602 0.576 1.00 95.75 92 ASP A CA 1
ATOM 742 C C . ASP A 1 92 ? -12.979 -7.235 0.895 1.00 95.75 92 ASP A C 1
ATOM 744 O O . ASP A 1 92 ? -12.245 -6.760 0.028 1.00 95.75 92 ASP A O 1
ATOM 748 N N . LEU A 1 93 ? -12.562 -7.416 2.153 1.00 97.12 93 LEU A N 1
ATOM 749 C CA . LEU A 1 93 ? -11.213 -7.154 2.635 1.00 97.12 93 LEU A CA 1
ATOM 750 C C . LEU A 1 93 ? -10.424 -8.459 2.759 1.00 97.12 93 LEU A C 1
ATOM 752 O O . LEU A 1 93 ? -10.979 -9.512 3.055 1.00 97.12 93 LEU A O 1
ATOM 756 N N . PHE A 1 94 ? -9.115 -8.360 2.550 1.00 97.12 94 PHE A N 1
ATOM 757 C CA . PHE A 1 94 ? -8.175 -9.451 2.792 1.00 97.12 94 PHE A CA 1
ATOM 758 C C . PHE A 1 94 ? -7.766 -9.504 4.270 1.00 97.12 94 PHE A C 1
ATOM 760 O O . PHE A 1 94 ? -7.884 -8.511 4.997 1.00 97.12 94 PHE A O 1
ATOM 767 N N . GLU A 1 95 ? -7.234 -10.643 4.708 1.00 97.00 95 GLU A N 1
ATOM 768 C CA . GLU A 1 95 ? -6.681 -10.794 6.050 1.00 97.00 95 GLU A CA 1
ATOM 769 C C . GLU A 1 95 ? -5.247 -10.270 6.102 1.00 97.00 95 GLU A C 1
ATOM 771 O O . GLU A 1 95 ? -4.466 -10.430 5.170 1.00 97.00 95 GLU A O 1
ATOM 776 N N . ALA A 1 96 ? -4.838 -9.668 7.222 1.00 96.31 96 ALA A N 1
ATOM 777 C CA . ALA A 1 96 ? -3.524 -9.017 7.303 1.00 96.31 96 ALA A CA 1
ATOM 778 C C . ALA A 1 96 ? -2.337 -9.953 6.980 1.00 96.31 96 ALA A C 1
ATOM 780 O O . ALA A 1 96 ? -1.303 -9.489 6.501 1.00 96.31 96 ALA A O 1
ATOM 781 N N . PHE A 1 97 ? -2.491 -11.254 7.236 1.00 95.31 97 PHE A N 1
ATOM 782 C CA . PHE A 1 97 ? -1.484 -12.264 6.918 1.00 95.31 97 PHE A CA 1
ATOM 783 C C . PHE A 1 97 ? -1.427 -12.628 5.431 1.00 95.31 97 PHE A C 1
ATOM 785 O O . PHE A 1 97 ? -0.340 -12.945 4.970 1.00 95.31 97 PHE A O 1
ATOM 792 N N . ASP A 1 98 ? -2.518 -12.478 4.673 1.00 95.56 98 ASP A N 1
ATOM 793 C CA . ASP A 1 98 ? -2.546 -12.761 3.227 1.00 95.56 98 ASP A CA 1
A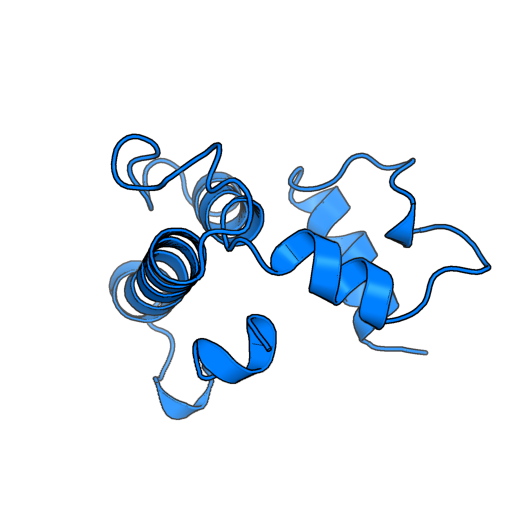TOM 794 C C . ASP A 1 98 ? -1.563 -11.881 2.440 1.00 95.56 98 ASP A C 1
ATOM 796 O O . ASP A 1 98 ? -1.120 -12.245 1.354 1.00 95.56 98 ASP A O 1
ATOM 800 N N . LEU A 1 99 ? -1.249 -10.694 2.974 1.00 95.50 99 LEU A N 1
ATOM 801 C CA . LEU A 1 99 ? -0.278 -9.763 2.398 1.00 95.50 99 LEU A CA 1
ATOM 802 C C . LEU A 1 99 ? 1.088 -9.812 3.096 1.00 95.50 99 LEU A C 1
ATOM 804 O O . LEU A 1 99 ? 2.106 -9.503 2.477 1.00 95.50 99 LEU A O 1
ATOM 808 N N . PHE A 1 100 ? 1.111 -10.095 4.401 1.00 94.00 100 PHE A N 1
ATOM 809 C CA . PHE A 1 100 ? 2.352 -10.066 5.168 1.00 94.00 100 PHE A CA 1
ATOM 810 C C . PHE A 1 100 ? 3.237 -11.290 4.922 1.00 94.00 100 PHE A C 1
ATOM 812 O O . PHE A 1 100 ? 4.460 -11.131 4.931 1.00 94.00 100 PHE A O 1
ATOM 819 N N . ASP A 1 101 ? 2.666 -12.482 4.768 1.00 90.62 101 ASP A N 1
ATOM 820 C CA . ASP A 1 101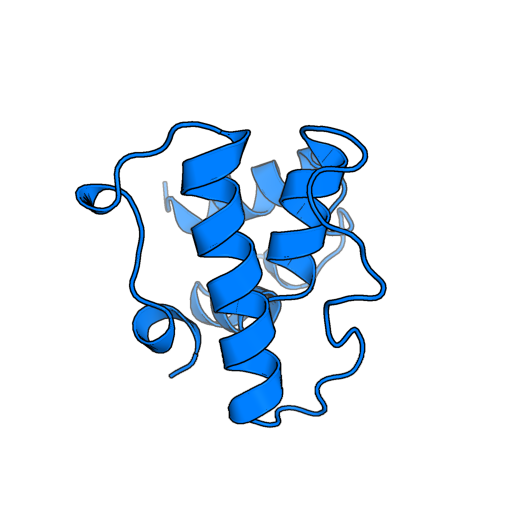 ? 3.438 -13.718 4.580 1.00 90.62 101 ASP A CA 1
ATOM 821 C C . ASP A 1 101 ? 3.924 -13.857 3.126 1.00 90.62 101 ASP A C 1
ATOM 823 O O . ASP A 1 101 ? 5.158 -14.006 2.940 1.00 90.62 101 ASP A O 1
#